Protein AF-A0A950XAF9-F1 (afdb_monomer_lite)

Secondary structure (DSSP, 8-state):
-HHHHHHHHHHHHTT---HHHHHT---GGGEEESSEEEETTEEEEHHHHHHHHHHTTT-SSSS-THHHHHHHHHTT-----

Foldseek 3Di:
DVVLVLVLQLCVVVPDDPSVCSNPDDDCVLWDDDCWTGGNVDTDHPVSSVCSVVPPVPPPDDDDPPVVVVVCVVVVVPDPD

pLDDT: mean 77.19, std 16.6, range [41.75, 94.12]

Radius of gyration: 12.18 Å; chains: 1; bounding box: 27×32×26 Å

Structure (mmCIF, N/CA/C/O backbone):
data_AF-A0A950XAF9-F1
#
_entry.id   AF-A0A950XAF9-F1
#
loop_
_atom_site.group_PDB
_atom_site.id
_atom_site.type_symbol
_atom_site.label_atom_id
_atom_site.label_alt_id
_atom_site.label_comp_id
_atom_site.label_asym_id
_atom_site.label_entity_id
_atom_site.label_seq_id
_atom_site.pdbx_PDB_ins_code
_atom_site.Cartn_x
_atom_site.Cartn_y
_atom_site.Cartn_z
_atom_site.occupancy
_atom_site.B_iso_or_equiv
_atom_site.auth_seq_id
_atom_site.auth_comp_id
_atom_site.auth_asym_id
_atom_site.auth_atom_id
_atom_site.pdbx_PDB_model_num
ATOM 1 N N . GLY A 1 1 ? 6.216 3.249 -8.290 1.00 64.00 1 GLY A N 1
ATOM 2 C CA . GLY A 1 1 ? 5.188 3.111 -9.351 1.00 64.00 1 GLY A CA 1
ATOM 3 C C . GLY A 1 1 ? 3.836 3.553 -8.824 1.00 64.00 1 GLY A C 1
ATOM 4 O O . GLY A 1 1 ? 3.780 3.997 -7.678 1.00 64.00 1 GLY A O 1
ATOM 5 N N . PHE A 1 2 ? 2.759 3.440 -9.607 1.00 74.38 2 PHE A N 1
ATOM 6 C CA . PHE A 1 2 ? 1.423 3.862 -9.154 1.00 74.38 2 PHE A CA 1
ATOM 7 C C . PHE A 1 2 ? 0.935 3.017 -7.962 1.00 74.38 2 PHE A C 1
ATOM 9 O O . PHE A 1 2 ? 0.266 3.529 -7.065 1.00 74.38 2 PHE A O 1
ATOM 16 N N . LEU A 1 3 ? 1.369 1.752 -7.886 1.00 82.69 3 LEU A N 1
ATOM 17 C CA . LEU A 1 3 ? 1.118 0.861 -6.750 1.00 82.69 3 LEU A CA 1
ATOM 18 C C . LEU A 1 3 ? 1.545 1.462 -5.401 1.00 82.69 3 LEU A C 1
ATOM 20 O O . LEU A 1 3 ? 0.766 1.461 -4.451 1.00 82.69 3 LEU A O 1
ATOM 24 N N . ASN A 1 4 ? 2.754 2.017 -5.323 1.00 87.75 4 ASN A N 1
ATOM 25 C CA . ASN A 1 4 ? 3.262 2.637 -4.100 1.00 87.75 4 ASN A CA 1
ATOM 26 C C . ASN A 1 4 ? 2.382 3.804 -3.665 1.00 87.75 4 ASN A C 1
ATOM 28 O O . ASN A 1 4 ? 2.127 3.966 -2.482 1.00 87.75 4 ASN A O 1
ATOM 32 N N . VAL A 1 5 ? 1.916 4.614 -4.622 1.00 86.62 5 VAL A N 1
ATOM 33 C CA . VAL A 1 5 ? 1.036 5.761 -4.357 1.00 86.62 5 VAL A CA 1
ATOM 34 C C . VAL A 1 5 ? -0.305 5.282 -3.816 1.00 86.62 5 VAL A C 1
ATOM 36 O O . VAL A 1 5 ? -0.794 5.823 -2.827 1.00 86.62 5 VAL A O 1
ATOM 39 N N . PHE A 1 6 ? -0.871 4.235 -4.418 1.00 85.69 6 PHE A N 1
ATOM 40 C CA . PHE A 1 6 ? -2.118 3.639 -3.956 1.00 85.69 6 PHE A CA 1
ATOM 41 C C . PHE A 1 6 ? -1.991 3.051 -2.543 1.00 85.69 6 PHE A C 1
ATOM 43 O O . PHE A 1 6 ? -2.803 3.365 -1.674 1.00 85.69 6 PHE A O 1
ATOM 50 N N . LEU A 1 7 ? -0.959 2.244 -2.284 1.00 88.69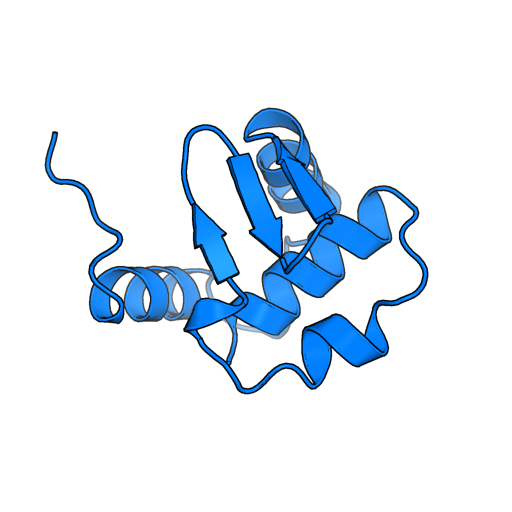 7 LEU A N 1
ATOM 51 C CA . LEU A 1 7 ? -0.738 1.666 -0.958 1.00 88.69 7 LEU A CA 1
ATOM 52 C C . LEU A 1 7 ? -0.415 2.745 0.074 1.00 88.69 7 LEU A C 1
ATOM 54 O O . LEU A 1 7 ? -0.982 2.722 1.158 1.00 88.69 7 LEU A O 1
ATOM 58 N N . ALA A 1 8 ? 0.410 3.733 -0.267 1.00 90.00 8 ALA A N 1
ATOM 59 C CA . ALA A 1 8 ? 0.692 4.879 0.592 1.00 90.00 8 ALA A CA 1
ATOM 60 C C . ALA A 1 8 ? -0.595 5.623 0.983 1.00 90.00 8 ALA A C 1
ATOM 62 O O . ALA A 1 8 ? -0.784 5.956 2.149 1.00 90.00 8 ALA A O 1
ATOM 63 N N . ALA A 1 9 ? -1.506 5.839 0.033 1.00 88.00 9 ALA A N 1
ATOM 64 C CA . ALA A 1 9 ? -2.807 6.444 0.289 1.00 88.00 9 ALA A CA 1
ATOM 65 C C . ALA A 1 9 ? -3.689 5.585 1.209 1.00 88.00 9 ALA A C 1
ATOM 67 O O . ALA A 1 9 ? -4.288 6.110 2.147 1.00 88.00 9 ALA A O 1
ATOM 68 N N . ALA A 1 10 ? -3.751 4.274 0.969 1.00 90.06 10 ALA A N 1
ATOM 69 C CA . ALA A 1 10 ? -4.540 3.360 1.787 1.00 90.06 10 ALA A CA 1
ATOM 70 C C . ALA A 1 10 ? -3.982 3.230 3.216 1.00 90.06 10 ALA A C 1
ATOM 72 O O . ALA A 1 10 ? -4.739 3.295 4.180 1.00 90.06 10 ALA A O 1
ATOM 73 N N . PHE A 1 11 ? -2.660 3.145 3.376 1.00 91.00 11 PHE A N 1
ATOM 74 C CA . PHE A 1 11 ? -2.006 3.152 4.686 1.00 91.00 11 PHE A CA 1
ATOM 75 C C . PHE A 1 11 ? -2.237 4.480 5.423 1.00 91.00 11 PHE A C 1
ATOM 77 O O . PHE A 1 11 ? -2.553 4.471 6.612 1.00 91.00 11 PHE A O 1
ATOM 84 N N . ALA A 1 12 ? -2.154 5.618 4.724 1.00 89.88 12 ALA A N 1
ATOM 85 C CA . ALA A 1 12 ? -2.434 6.933 5.306 1.00 89.88 12 ALA A CA 1
ATOM 86 C C . ALA A 1 12 ? -3.878 7.056 5.806 1.00 89.88 12 ALA A C 1
ATOM 88 O O . ALA A 1 12 ? -4.108 7.612 6.881 1.00 89.88 12 ALA A O 1
ATOM 89 N N . TRP A 1 13 ? -4.842 6.518 5.051 1.00 87.94 13 TRP A N 1
ATOM 90 C CA . TRP A 1 13 ? -6.251 6.483 5.448 1.00 87.94 13 TRP A CA 1
ATOM 91 C C . TRP A 1 13 ? -6.455 5.747 6.777 1.00 87.94 13 TRP A C 1
ATOM 93 O O . TRP A 1 13 ? -7.176 6.226 7.648 1.00 87.94 13 TRP A O 1
ATOM 103 N N . HIS A 1 14 ? -5.736 4.641 6.971 1.00 88.06 14 HIS A N 1
ATOM 104 C CA . HIS A 1 14 ? -5.782 3.831 8.194 1.00 88.06 14 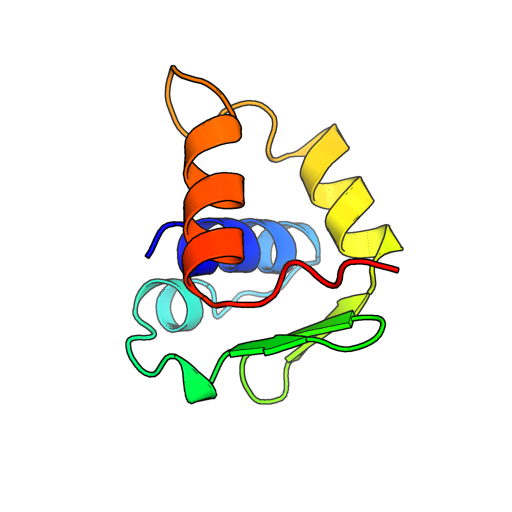HIS A CA 1
ATOM 105 C C . HIS A 1 14 ? -4.822 4.308 9.300 1.00 88.06 14 HIS A C 1
ATOM 107 O O . HIS A 1 14 ? -4.612 3.617 10.296 1.00 88.06 14 HIS A O 1
ATOM 113 N N . GLY A 1 15 ? -4.276 5.524 9.175 1.00 84.81 15 GLY A N 1
ATOM 114 C CA . GLY A 1 15 ? -3.538 6.206 10.241 1.00 84.81 15 GLY A CA 1
ATOM 115 C C . GLY A 1 15 ? -2.024 5.989 10.244 1.00 84.81 15 GLY A C 1
ATOM 116 O O . GLY A 1 15 ? -1.357 6.430 11.189 1.00 84.81 15 GLY A O 1
ATOM 117 N N . GLU A 1 16 ? -1.467 5.361 9.206 1.00 89.06 16 GLU A N 1
ATOM 118 C CA . GLU A 1 16 ? -0.020 5.228 9.065 1.00 89.06 16 GLU A CA 1
ATOM 119 C C . GLU A 1 16 ? 0.631 6.586 8.777 1.00 89.06 16 GLU A C 1
ATOM 121 O O . GLU A 1 16 ? 0.089 7.436 8.067 1.00 89.06 16 GLU A O 1
ATOM 126 N N . ARG A 1 17 ? 1.818 6.814 9.342 1.00 83.56 17 ARG A N 1
ATOM 127 C CA . ARG A 1 17 ? 2.540 8.088 9.226 1.00 83.56 17 ARG A CA 1
ATOM 128 C C . ARG A 1 17 ? 3.808 7.977 8.392 1.00 83.56 17 ARG A C 1
ATOM 130 O O . ARG A 1 17 ? 4.292 8.995 7.902 1.00 83.56 17 ARG A O 1
ATOM 137 N N . GLN A 1 18 ? 4.329 6.771 8.175 1.00 84.88 18 GLN A N 1
ATOM 138 C CA . GLN A 1 18 ? 5.527 6.509 7.370 1.00 84.88 18 GLN A CA 1
ATOM 139 C C . GLN A 1 18 ? 5.243 6.479 5.856 1.00 84.88 18 GLN A C 1
ATOM 141 O O . GLN A 1 18 ? 5.782 5.663 5.114 1.00 84.88 18 GLN A O 1
ATOM 146 N N . ILE A 1 19 ? 4.414 7.409 5.378 1.00 89.06 19 ILE A N 1
ATOM 147 C CA . ILE A 1 19 ? 3.905 7.439 3.998 1.00 89.06 19 ILE A CA 1
ATOM 148 C C . ILE A 1 19 ? 5.014 7.721 2.980 1.00 89.06 19 ILE A C 1
ATOM 150 O O . ILE A 1 19 ? 5.041 7.116 1.912 1.00 89.06 19 ILE A O 1
ATOM 154 N N . ALA A 1 20 ? 5.972 8.588 3.326 1.00 89.88 20 ALA A N 1
ATOM 155 C CA . ALA A 1 20 ? 7.102 8.917 2.455 1.00 89.88 20 ALA A CA 1
ATOM 156 C C . ALA A 1 20 ? 7.932 7.675 2.093 1.00 89.88 20 ALA A C 1
ATOM 158 O O . ALA A 1 20 ? 8.289 7.487 0.935 1.00 89.88 20 ALA A O 1
ATOM 159 N N . SER A 1 21 ? 8.157 6.781 3.057 1.00 90.81 21 SER A N 1
ATOM 160 C CA . SER A 1 21 ? 8.923 5.552 2.838 1.00 90.81 21 SER A CA 1
ATOM 161 C C . SER A 1 21 ? 8.213 4.564 1.911 1.00 90.81 21 SER A C 1
ATOM 163 O O . SER A 1 21 ? 8.882 3.837 1.18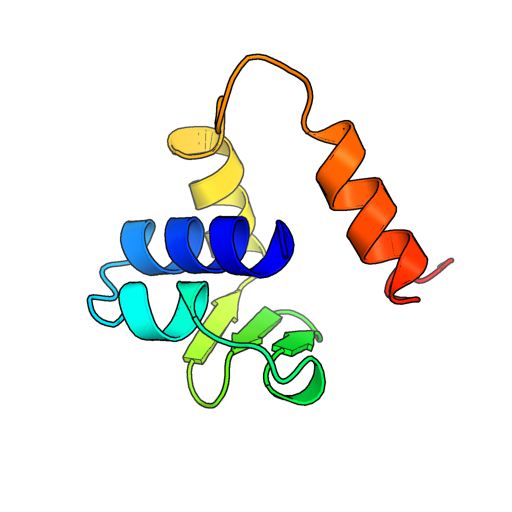8 1.00 90.81 21 SER A O 1
ATOM 165 N N . ILE A 1 22 ? 6.876 4.556 1.898 1.00 90.56 22 ILE A N 1
ATOM 166 C CA . ILE A 1 22 ? 6.091 3.742 0.959 1.00 90.56 22 ILE A CA 1
ATOM 167 C C . ILE A 1 22 ? 6.201 4.331 -0.451 1.00 90.56 22 ILE A C 1
ATOM 169 O O . ILE A 1 22 ? 6.423 3.602 -1.415 1.00 90.56 22 ILE A O 1
ATOM 173 N N . LEU A 1 23 ? 6.084 5.658 -0.575 1.00 90.25 23 LEU A N 1
ATOM 174 C CA . LEU A 1 23 ? 6.174 6.366 -1.857 1.00 90.25 23 LEU A CA 1
ATOM 175 C C . LEU A 1 23 ? 7.546 6.199 -2.524 1.00 90.25 23 LEU A C 1
ATOM 177 O O . LEU A 1 23 ? 7.615 6.010 -3.738 1.00 90.25 23 LEU A O 1
ATOM 181 N N . GLU A 1 24 ? 8.614 6.242 -1.729 1.00 92.50 24 GLU A N 1
ATOM 182 C CA . GLU A 1 24 ? 10.007 6.128 -2.176 1.00 92.50 24 GLU A CA 1
ATOM 183 C C . GLU A 1 24 ? 10.479 4.678 -2.375 1.00 92.50 24 GLU A C 1
ATOM 185 O O . GLU A 1 24 ? 11.604 4.469 -2.824 1.00 92.50 24 GLU A O 1
ATOM 190 N N . GLU A 1 25 ? 9.653 3.673 -2.063 1.00 92.44 25 GLU A N 1
ATOM 191 C CA . GLU A 1 25 ? 10.050 2.269 -2.186 1.00 92.44 25 GLU A CA 1
ATOM 192 C C . GLU A 1 25 ? 10.293 1.885 -3.654 1.00 92.44 25 GLU A C 1
ATOM 194 O O . GLU A 1 25 ? 9.427 2.023 -4.517 1.00 92.44 25 GLU A O 1
ATOM 199 N N . ILE A 1 26 ? 11.484 1.384 -3.952 1.00 89.69 26 ILE A N 1
ATOM 200 C CA . ILE A 1 26 ? 11.883 1.005 -5.314 1.00 89.69 26 ILE A CA 1
ATOM 201 C C . ILE A 1 26 ? 12.061 -0.499 -5.465 1.00 89.69 26 ILE A C 1
ATOM 203 O O . ILE A 1 26 ? 12.131 -0.975 -6.597 1.00 89.69 26 ILE A O 1
ATOM 207 N N . ASP A 1 27 ? 12.147 -1.237 -4.355 1.00 91.31 27 ASP A N 1
ATOM 208 C CA . ASP A 1 27 ? 12.248 -2.687 -4.378 1.00 91.31 27 ASP A CA 1
ATOM 209 C C . ASP A 1 27 ? 10.849 -3.301 -4.556 1.00 91.31 27 ASP A C 1
ATOM 211 O O . ASP A 1 27 ? 10.037 -3.258 -3.627 1.00 91.31 27 ASP A O 1
ATOM 215 N N . PRO A 1 28 ? 10.532 -3.898 -5.720 1.00 85.75 28 PRO A N 1
ATOM 216 C CA . PRO A 1 28 ? 9.237 -4.533 -5.927 1.00 85.75 28 PRO A CA 1
ATOM 217 C C . PRO A 1 28 ? 9.009 -5.712 -4.973 1.00 85.75 28 PRO A C 1
ATOM 219 O O . PRO A 1 28 ? 7.861 -5.997 -4.658 1.00 85.75 28 PRO A O 1
ATOM 222 N N . ALA A 1 29 ? 10.065 -6.360 -4.462 1.00 90.38 29 ALA A N 1
ATOM 223 C CA . ALA A 1 29 ? 9.936 -7.457 -3.502 1.00 90.38 29 ALA A CA 1
ATOM 224 C C . ALA A 1 29 ? 9.522 -6.984 -2.096 1.00 90.38 29 ALA A C 1
ATOM 226 O O . ALA A 1 29 ? 9.143 -7.802 -1.258 1.00 90.38 29 ALA A O 1
ATOM 227 N N . ALA A 1 30 ? 9.567 -5.673 -1.824 1.00 92.25 30 ALA A N 1
ATOM 228 C CA . ALA A 1 30 ? 9.032 -5.103 -0.590 1.00 92.25 30 ALA A CA 1
ATOM 229 C C . ALA A 1 30 ? 7.495 -5.118 -0.555 1.00 92.25 30 ALA A C 1
ATOM 231 O O . ALA A 1 30 ? 6.920 -4.995 0.531 1.00 92.25 30 ALA A O 1
ATOM 232 N N . PHE A 1 31 ? 6.855 -5.275 -1.719 1.00 90.62 31 PHE A N 1
ATOM 233 C CA . PHE A 1 31 ? 5.415 -5.409 -1.877 1.00 90.62 31 PHE A CA 1
ATOM 234 C C . PHE A 1 31 ? 5.052 -6.849 -2.210 1.00 90.62 31 PHE A C 1
ATOM 236 O O . PHE A 1 31 ? 5.605 -7.452 -3.129 1.00 90.62 31 PHE A O 1
ATOM 243 N N . TRP A 1 32 ? 4.095 -7.402 -1.480 1.00 91.44 32 TRP A N 1
ATOM 244 C CA . TRP A 1 32 ? 3.594 -8.745 -1.738 1.00 91.44 32 TRP A CA 1
ATOM 245 C C . TRP A 1 32 ? 2.130 -8.852 -1.321 1.00 91.44 32 TRP A C 1
ATOM 247 O O . TRP A 1 32 ? 1.617 -8.004 -0.589 1.00 91.44 32 TRP A O 1
ATOM 257 N N . PHE A 1 33 ? 1.442 -9.859 -1.850 1.00 90.50 33 PHE A N 1
ATOM 258 C CA . PHE A 1 33 ? -0.009 -9.972 -1.755 1.00 90.50 33 PHE A CA 1
ATOM 259 C C . PHE A 1 33 ? -0.414 -11.408 -1.424 1.00 90.50 33 PHE A C 1
ATOM 261 O O . PHE A 1 33 ? 0.104 -12.351 -2.024 1.00 90.50 33 PHE A O 1
ATOM 268 N N . ASP A 1 34 ? -1.348 -11.539 -0.489 1.00 90.19 34 ASP A N 1
ATOM 269 C CA . ASP A 1 34 ? -2.114 -12.747 -0.172 1.00 90.19 34 ASP A CA 1
ATOM 270 C C . ASP A 1 34 ? -3.602 -12.355 -0.020 1.00 90.19 34 ASP A C 1
ATOM 272 O O . ASP A 1 34 ? -4.137 -11.640 -0.871 1.00 90.19 34 ASP A O 1
ATOM 276 N N . GLU A 1 35 ? -4.294 -12.754 1.049 1.00 91.31 35 GLU A N 1
ATOM 277 C CA . GLU A 1 35 ? -5.595 -12.189 1.435 1.00 91.31 35 GLU A CA 1
ATOM 278 C C . GLU A 1 35 ? -5.528 -10.693 1.833 1.00 91.31 35 GLU A C 1
ATOM 280 O O . GLU A 1 35 ? -6.558 -10.040 2.034 1.00 91.31 35 GLU A O 1
ATOM 285 N N . SER A 1 36 ? -4.318 -10.150 1.963 1.00 91.94 36 SER A N 1
ATOM 286 C CA . SER A 1 36 ? -3.979 -8.767 2.293 1.00 91.94 36 SER A CA 1
ATOM 287 C C . SER A 1 36 ? -2.901 -8.223 1.345 1.00 91.94 36 SER A C 1
ATOM 289 O O .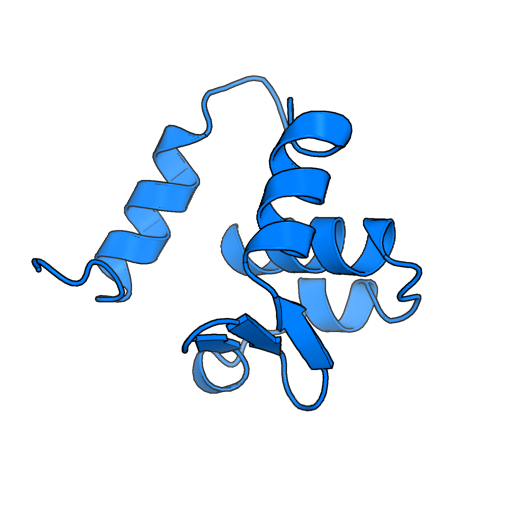 SER A 1 36 ? -2.162 -8.966 0.700 1.00 91.94 36 SER A O 1
ATOM 291 N N . ALA A 1 37 ? -2.795 -6.897 1.256 1.00 92.38 37 ALA A N 1
ATOM 292 C CA . ALA A 1 37 ? -1.662 -6.238 0.616 1.00 92.38 37 ALA A CA 1
ATOM 293 C C . ALA A 1 37 ? -0.614 -5.877 1.663 1.00 92.38 37 ALA A C 1
ATOM 295 O O . ALA A 1 37 ? -0.940 -5.285 2.694 1.00 92.38 37 ALA A O 1
ATOM 296 N N . HIS A 1 38 ? 0.646 -6.176 1.374 1.00 93.69 38 HIS A N 1
ATOM 297 C CA . HIS A 1 38 ? 1.741 -5.987 2.313 1.00 93.69 38 HIS A CA 1
ATOM 298 C C . HIS A 1 38 ? 2.789 -5.034 1.768 1.00 93.69 38 HIS A C 1
ATOM 300 O O . HIS A 1 38 ? 3.131 -5.053 0.585 1.00 93.69 38 HIS A O 1
ATOM 306 N N . TRP A 1 39 ? 3.338 -4.234 2.673 1.00 93.50 39 TRP A N 1
ATOM 307 C CA . TRP A 1 39 ? 4.574 -3.497 2.472 1.00 93.50 39 TRP A CA 1
ATOM 308 C C . TRP A 1 39 ? 5.472 -3.717 3.688 1.00 93.50 39 TRP A C 1
ATOM 310 O O . TRP A 1 39 ? 5.172 -3.266 4.797 1.00 93.50 39 TRP A O 1
ATOM 320 N N . ARG A 1 40 ? 6.592 -4.420 3.495 1.00 90.75 40 ARG A N 1
ATOM 321 C CA . ARG A 1 40 ? 7.504 -4.832 4.579 1.00 90.75 40 ARG A CA 1
ATOM 322 C C . ARG A 1 40 ? 6.753 -5.555 5.710 1.00 90.75 40 ARG A C 1
ATOM 324 O O . ARG A 1 40 ? 6.300 -6.675 5.520 1.00 90.75 40 ARG A O 1
ATOM 331 N N . THR A 1 41 ? 6.663 -4.940 6.889 1.00 90.88 41 THR A N 1
ATOM 332 C CA . THR A 1 41 ? 5.989 -5.486 8.080 1.00 90.88 41 THR A CA 1
ATOM 333 C C . THR A 1 41 ? 4.547 -5.006 8.227 1.00 90.88 41 THR A C 1
ATOM 335 O O . THR A 1 41 ? 3.874 -5.393 9.179 1.00 90.88 41 THR A O 1
ATOM 338 N N . TRP A 1 42 ? 4.094 -4.123 7.339 1.00 92.62 42 TRP A N 1
ATOM 339 C CA . TRP A 1 42 ? 2.765 -3.531 7.366 1.00 92.62 42 TRP A CA 1
ATOM 340 C C . TRP A 1 42 ? 1.845 -4.262 6.401 1.00 92.62 42 TRP A C 1
ATOM 342 O O . TRP A 1 42 ? 2.272 -4.684 5.327 1.00 92.62 42 TRP A O 1
ATOM 352 N N . SER A 1 43 ? 0.576 -4.375 6.779 1.00 94.12 43 SER A N 1
ATOM 353 C CA . SER A 1 43 ? -0.442 -5.057 5.985 1.00 94.12 43 SER A CA 1
ATOM 354 C C . SER A 1 43 ? -1.744 -4.269 5.985 1.00 94.12 43 SER A C 1
ATOM 356 O O . SER A 1 43 ? -2.053 -3.574 6.954 1.00 94.12 43 SER A O 1
ATOM 358 N N . LEU A 1 44 ? -2.480 -4.378 4.885 1.00 93.44 44 LEU A N 1
ATOM 359 C CA . LEU A 1 44 ? -3.845 -3.899 4.727 1.00 93.44 44 LEU A CA 1
ATOM 360 C C . LEU A 1 44 ? -4.705 -5.062 4.262 1.00 93.44 44 LEU A C 1
ATOM 362 O O . LEU A 1 44 ? -4.419 -5.677 3.232 1.00 93.44 44 LEU A O 1
ATOM 366 N N . ARG A 1 45 ? -5.783 -5.339 4.985 1.00 94.00 45 ARG A N 1
ATOM 367 C CA . ARG A 1 45 ? -6.750 -6.353 4.573 1.00 94.00 45 ARG A CA 1
ATOM 368 C C . ARG A 1 45 ? -7.554 -5.887 3.361 1.00 94.00 45 ARG A C 1
ATOM 370 O O . ARG A 1 45 ? -7.708 -4.691 3.105 1.00 94.00 45 ARG A O 1
ATOM 377 N N . ALA A 1 46 ? -8.141 -6.834 2.635 1.00 89.06 46 ALA A N 1
ATOM 378 C CA . ALA A 1 46 ? -8.979 -6.530 1.476 1.00 89.06 46 ALA A CA 1
ATOM 379 C C . ALA A 1 46 ? -10.147 -5.562 1.786 1.00 89.06 46 ALA A C 1
ATOM 381 O O . ALA A 1 46 ? -10.476 -4.717 0.953 1.00 89.06 46 ALA A O 1
ATOM 382 N N . ASP A 1 47 ? -10.755 -5.640 2.977 1.00 89.81 47 ASP A N 1
ATOM 383 C CA . ASP A 1 47 ? -11.817 -4.724 3.418 1.00 89.81 47 ASP A CA 1
ATOM 384 C C . ASP A 1 47 ? -11.303 -3.293 3.638 1.00 89.81 47 ASP A C 1
ATOM 386 O O . ASP A 1 47 ? -11.948 -2.340 3.197 1.00 89.81 47 ASP A O 1
ATOM 390 N N . GLU A 1 48 ? -10.115 -3.150 4.225 1.00 89.88 48 GLU A N 1
ATOM 391 C CA . GLU A 1 48 ? -9.437 -1.870 4.474 1.00 89.88 48 GLU A CA 1
ATOM 392 C C . GLU A 1 48 ? -9.017 -1.184 3.170 1.00 89.88 48 GLU A C 1
ATOM 394 O O . GLU A 1 48 ? -9.188 0.028 3.011 1.00 89.88 48 GLU A O 1
ATOM 399 N N . ILE A 1 49 ? -8.525 -1.967 2.206 1.00 87.25 49 ILE A N 1
ATOM 400 C CA . ILE A 1 49 ? -8.214 -1.494 0.851 1.00 87.25 49 ILE A CA 1
ATOM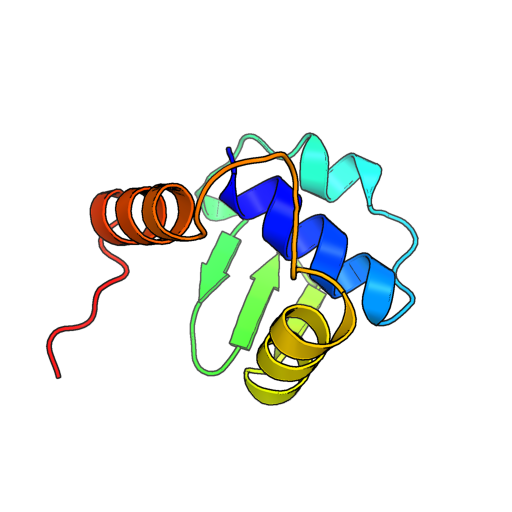 401 C C . ILE A 1 49 ? -9.494 -1.046 0.144 1.00 87.25 49 ILE A C 1
ATOM 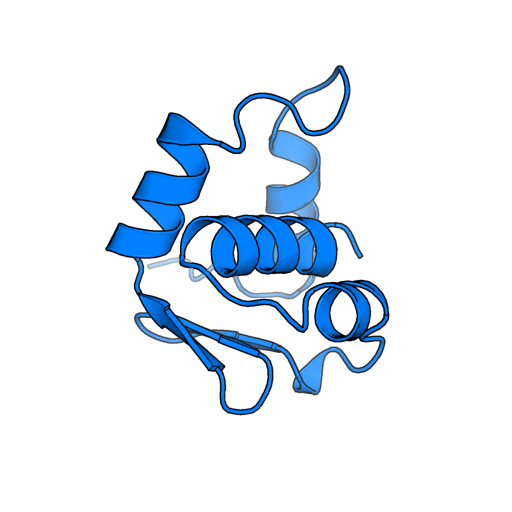403 O O . ILE A 1 49 ? -9.515 -0.002 -0.510 1.00 87.25 49 ILE A O 1
ATOM 407 N N . ALA A 1 50 ? -10.573 -1.823 0.263 1.00 85.19 50 ALA A N 1
ATOM 408 C CA . ALA A 1 50 ? -11.846 -1.496 -0.363 1.00 85.19 50 ALA A CA 1
ATOM 409 C C . ALA A 1 50 ? -12.473 -0.228 0.238 1.00 85.19 50 ALA A C 1
ATOM 411 O O . ALA A 1 50 ? -13.065 0.554 -0.501 1.00 85.19 50 ALA A O 1
ATOM 412 N N . GLU A 1 51 ? -12.333 -0.003 1.544 1.00 83.44 51 GLU A N 1
ATOM 413 C CA . GLU A 1 51 ? -12.737 1.237 2.215 1.00 83.44 51 GLU A CA 1
ATOM 414 C C . GLU A 1 51 ? -11.932 2.438 1.713 1.00 83.44 51 GLU A C 1
ATOM 416 O O . GLU A 1 51 ? -12.513 3.384 1.182 1.00 83.44 51 GLU A O 1
ATOM 421 N N . ALA A 1 52 ? -10.599 2.354 1.731 1.00 81.88 52 ALA A N 1
ATOM 422 C CA . ALA A 1 52 ? -9.745 3.418 1.206 1.00 81.88 52 ALA A CA 1
ATOM 423 C C . ALA A 1 52 ? -10.038 3.714 -0.279 1.00 81.88 52 ALA A C 1
ATOM 425 O O . ALA A 1 52 ? -10.044 4.870 -0.706 1.00 81.88 52 ALA A O 1
ATOM 426 N N . ARG A 1 53 ? -10.351 2.687 -1.081 1.00 77.31 53 ARG A N 1
ATOM 427 C CA . ARG A 1 53 ? -10.745 2.861 -2.486 1.00 77.31 53 ARG A CA 1
ATOM 428 C C . ARG A 1 53 ? -12.075 3.603 -2.646 1.00 77.31 53 ARG A C 1
ATOM 430 O O . ARG A 1 53 ? -12.180 4.417 -3.558 1.00 77.31 53 ARG A O 1
ATOM 437 N N . ARG A 1 54 ? -13.068 3.316 -1.797 1.00 73.00 54 ARG A N 1
ATOM 438 C CA . ARG A 1 54 ? -14.423 3.902 -1.851 1.00 73.00 54 ARG A CA 1
ATOM 439 C C . ARG A 1 54 ? -14.535 5.294 -1.237 1.00 73.00 54 ARG A C 1
ATOM 441 O O . ARG A 1 54 ? -15.433 6.035 -1.605 1.00 73.00 54 ARG A O 1
ATOM 448 N N . ASP A 1 55 ? -13.680 5.633 -0.283 1.00 66.62 55 ASP A N 1
ATOM 449 C CA . ASP A 1 55 ? -13.870 6.862 0.497 1.00 66.62 55 ASP A CA 1
ATOM 450 C C . ASP A 1 55 ? -12.737 7.876 0.284 1.00 66.62 55 ASP A C 1
ATOM 452 O O . ASP A 1 55 ? -12.918 9.071 0.518 1.00 66.62 55 ASP A O 1
ATOM 456 N N . PHE A 1 56 ? -11.586 7.431 -0.238 1.00 61.22 56 PHE A N 1
ATOM 457 C CA . PHE A 1 56 ? -10.390 8.265 -0.377 1.00 61.22 56 PHE A CA 1
ATOM 458 C C . PHE A 1 56 ? -9.803 8.273 -1.798 1.00 61.22 56 PHE A C 1
ATOM 460 O O . PHE A 1 56 ? -9.485 9.334 -2.336 1.00 61.22 56 PHE A O 1
ATOM 467 N N . ALA A 1 57 ? -9.710 7.118 -2.463 1.00 56.62 57 ALA A N 1
ATOM 468 C CA . ALA A 1 57 ? -9.046 6.979 -3.764 1.00 56.62 57 ALA A CA 1
ATOM 469 C C . ALA A 1 57 ? -9.974 7.166 -4.980 1.00 56.62 57 ALA A C 1
ATOM 471 O O . ALA A 1 57 ? -9.825 6.480 -5.990 1.00 56.62 57 ALA A O 1
ATOM 472 N N . HIS A 1 58 ? -10.920 8.106 -4.914 1.00 55.09 58 HIS A N 1
ATOM 473 C CA . HIS A 1 58 ? -11.812 8.394 -6.044 1.00 55.09 58 HIS A CA 1
ATOM 474 C C . HIS A 1 58 ? -11.117 9.147 -7.190 1.00 55.09 58 HIS A C 1
ATOM 476 O O . HIS A 1 58 ? -11.545 9.016 -8.334 1.00 55.09 58 HIS A O 1
ATOM 482 N N . SER A 1 59 ? -10.040 9.895 -6.903 1.00 47.69 59 SER A N 1
ATOM 483 C CA . SER A 1 59 ? -9.341 10.722 -7.898 1.00 47.69 59 SER A CA 1
ATOM 484 C C . SER A 1 59 ? -7.890 11.037 -7.497 1.00 47.69 59 SER A C 1
ATOM 486 O O . SER A 1 59 ? -7.603 12.139 -7.030 1.00 47.69 59 SER A O 1
ATOM 488 N N . PHE A 1 60 ? -6.940 10.131 -7.743 1.00 52.97 60 PHE A N 1
ATOM 489 C CA . PHE A 1 60 ? -5.512 10.489 -7.782 1.00 52.97 60 PHE A CA 1
ATOM 490 C C . PHE A 1 60 ? -5.153 11.014 -9.187 1.00 52.97 60 PHE A C 1
ATOM 492 O O . PHE A 1 60 ? -4.406 10.392 -9.926 1.00 52.97 60 PHE A O 1
ATOM 499 N N . GLY A 1 61 ? -5.737 12.162 -9.562 1.00 46.03 61 GLY A N 1
ATOM 500 C CA . GLY A 1 61 ? -5.409 12.909 -10.786 1.00 46.03 61 GLY A CA 1
ATOM 501 C C . GLY A 1 61 ? -6.197 12.529 -12.050 1.00 46.03 61 GLY A C 1
ATOM 502 O O . GLY A 1 61 ? -5.806 11.636 -12.778 1.00 46.03 61 GLY A O 1
ATOM 503 N N . SER A 1 62 ? -7.256 13.296 -12.348 1.00 42.19 62 SER A N 1
ATOM 504 C CA . SER A 1 62 ? -7.952 13.520 -13.641 1.00 42.19 62 SER A CA 1
ATOM 505 C C . SER A 1 62 ? -8.387 12.364 -14.568 1.00 42.19 62 SER A C 1
ATOM 507 O O . SER A 1 62 ? -9.293 12.612 -15.362 1.00 42.19 62 SER A O 1
ATOM 509 N N . CYS A 1 63 ? -7.819 11.162 -14.542 1.00 49.47 63 CYS A N 1
ATOM 510 C CA . CYS A 1 63 ? -8.192 10.076 -15.449 1.00 49.47 63 CYS A CA 1
ATOM 511 C C . CYS A 1 63 ? -8.102 8.706 -14.764 1.00 49.47 63 CYS A C 1
ATOM 513 O O . CYS A 1 63 ? -7.304 8.491 -13.865 1.00 49.47 63 CYS A O 1
ATOM 515 N N . SER A 1 64 ? -9.008 7.837 -15.202 1.00 49.12 64 SER A N 1
ATOM 516 C CA . SER A 1 64 ? -9.389 6.498 -14.738 1.00 49.12 64 SER A CA 1
ATOM 517 C C . SER A 1 64 ? -8.391 5.643 -13.930 1.00 49.12 64 SER A C 1
ATOM 519 O O . SER A 1 64 ? -7.202 5.554 -14.215 1.00 49.12 64 SER A O 1
ATOM 521 N N . PHE A 1 65 ? -8.964 4.844 -13.023 1.00 53.50 65 PHE A N 1
ATOM 522 C CA . PHE A 1 65 ? -8.362 3.729 -12.273 1.00 53.50 65 PHE A CA 1
ATOM 523 C C . PHE A 1 65 ? -7.962 2.518 -13.160 1.00 53.50 65 PHE A C 1
ATOM 525 O O . PHE A 1 65 ? -7.685 1.439 -12.639 1.00 53.50 65 PHE A O 1
ATOM 532 N N . GLU A 1 66 ? -7.959 2.659 -14.490 1.00 53.44 66 GLU A N 1
ATOM 533 C CA . GLU A 1 66 ? -7.571 1.607 -15.445 1.00 53.44 66 GLU A CA 1
ATOM 534 C C . GLU A 1 66 ? -6.048 1.387 -15.495 1.00 53.44 66 GLU A C 1
ATOM 536 O O . GLU A 1 66 ? -5.587 0.245 -15.517 1.00 53.44 66 GLU A O 1
ATOM 541 N N . GLU A 1 67 ? -5.260 2.469 -15.492 1.00 54.88 67 GLU A N 1
ATOM 542 C CA . GLU A 1 67 ? -3.789 2.425 -15.589 1.00 54.88 67 GLU A CA 1
ATOM 543 C C . GLU A 1 67 ? -3.120 1.643 -14.433 1.00 54.88 67 GLU A C 1
ATOM 545 O O . GLU A 1 67 ? -2.233 0.830 -14.700 1.00 54.88 67 GLU A O 1
ATOM 550 N N . PRO A 1 68 ? -3.566 1.767 -13.165 1.00 56.91 68 PRO A N 1
ATOM 551 C CA . PRO A 1 68 ? -2.989 1.029 -12.037 1.00 56.91 68 PRO A CA 1
ATOM 552 C C . PRO A 1 68 ? -3.319 -0.468 -12.056 1.00 56.91 68 PRO A C 1
ATOM 554 O O . PRO A 1 68 ? -2.490 -1.291 -11.671 1.00 56.91 68 PRO A O 1
ATOM 557 N N . ILE A 1 69 ? -4.521 -0.840 -12.518 1.00 61.59 69 ILE A N 1
ATOM 558 C CA . ILE A 1 69 ? -4.889 -2.251 -12.703 1.00 61.59 69 ILE A CA 1
ATOM 559 C C . ILE A 1 69 ? -4.008 -2.860 -13.795 1.00 61.59 69 ILE A C 1
ATOM 561 O O . ILE A 1 69 ? -3.506 -3.965 -13.621 1.00 61.59 69 ILE A O 1
ATOM 565 N N . ALA A 1 70 ? -3.761 -2.138 -14.889 1.00 60.72 70 ALA A N 1
ATOM 566 C CA . ALA A 1 70 ? -2.869 -2.604 -15.944 1.00 60.72 70 ALA A CA 1
ATOM 567 C C . ALA A 1 70 ? -1.419 -2.815 -15.454 1.00 60.72 70 ALA A C 1
ATOM 569 O O . ALA A 1 70 ? -0.802 -3.810 -15.836 1.00 60.72 70 ALA A O 1
ATOM 570 N N . GLU A 1 71 ? -0.890 -1.955 -14.571 1.00 60.59 71 GLU A N 1
ATOM 571 C CA . GLU A 1 71 ? 0.423 -2.176 -13.931 1.00 60.59 71 GLU A CA 1
ATOM 572 C C . GLU A 1 71 ? 0.430 -3.423 -13.029 1.00 60.59 71 GLU A C 1
ATOM 574 O O . GLU A 1 71 ? 1.370 -4.215 -13.091 1.00 60.59 71 GLU A O 1
ATOM 579 N N . LEU A 1 72 ? -0.625 -3.654 -12.237 1.00 62.50 72 LEU A N 1
ATOM 580 C CA . LEU A 1 72 ? -0.758 -4.868 -11.416 1.00 62.50 72 LEU A CA 1
ATOM 581 C C . LEU A 1 72 ? -0.807 -6.145 -12.270 1.00 62.50 72 LEU A C 1
ATOM 583 O O . LEU A 1 72 ? -0.164 -7.142 -11.936 1.00 62.50 72 LEU A O 1
ATOM 587 N N . ARG A 1 73 ? -1.500 -6.100 -13.414 1.00 63.44 73 ARG A N 1
ATOM 588 C CA . ARG A 1 73 ? -1.506 -7.194 -14.399 1.00 63.44 73 ARG A CA 1
ATOM 589 C C . ARG A 1 73 ? -0.122 -7.436 -14.989 1.00 63.44 73 ARG A C 1
ATOM 591 O O . ARG A 1 73 ? 0.298 -8.582 -15.112 1.00 63.44 73 ARG A O 1
ATOM 598 N N . ALA A 1 74 ? 0.610 -6.371 -15.314 1.00 62.75 74 ALA A N 1
ATOM 599 C CA . ALA A 1 74 ? 1.976 -6.465 -15.827 1.00 62.75 74 ALA A CA 1
ATOM 600 C C . ALA A 1 74 ? 2.962 -7.057 -14.800 1.00 62.75 74 ALA A C 1
ATOM 602 O O . ALA A 1 74 ? 3.953 -7.670 -15.193 1.00 62.75 74 ALA A O 1
ATOM 603 N N . LEU A 1 75 ? 2.672 -6.923 -13.502 1.00 62.59 75 LEU A N 1
ATOM 604 C CA . LEU A 1 75 ? 3.412 -7.561 -12.408 1.00 62.59 75 LEU A CA 1
ATOM 605 C C . LEU A 1 75 ? 3.019 -9.035 -12.175 1.00 62.59 75 LEU A C 1
ATOM 607 O O . LEU A 1 75 ? 3.612 -9.688 -11.321 1.00 62.59 75 LEU A O 1
ATOM 611 N N . GLY A 1 76 ? 2.063 -9.580 -12.939 1.00 59.00 76 GLY A N 1
ATOM 612 C CA . GLY A 1 76 ? 1.654 -10.988 -12.870 1.00 59.00 76 GLY A CA 1
ATOM 613 C C . GLY A 1 76 ? 0.726 -11.329 -11.700 1.00 59.00 76 GLY A C 1
ATOM 614 O O . GLY A 1 76 ? 0.611 -12.497 -11.345 1.00 59.00 76 GLY A O 1
ATOM 615 N N . LEU A 1 77 ? 0.078 -10.328 -11.097 1.00 59.72 77 LEU A N 1
ATOM 616 C CA . LEU A 1 77 ? -0.817 -10.496 -9.941 1.00 59.72 77 LEU A CA 1
ATOM 617 C C . LEU A 1 77 ? -2.282 -10.758 -10.320 1.00 59.72 77 LEU A C 1
ATOM 619 O O . LEU A 1 77 ? -3.122 -10.944 -9.443 1.00 59.72 77 LEU A O 1
ATOM 623 N N . ASP A 1 78 ? -2.596 -10.779 -11.614 1.00 54.81 78 ASP A N 1
ATOM 624 C CA . ASP A 1 78 ? -3.892 -11.238 -12.102 1.00 54.81 78 ASP A CA 1
ATOM 625 C C . ASP A 1 78 ? -3.924 -12.769 -12.003 1.00 54.81 78 ASP A C 1
ATOM 627 O O . ASP A 1 78 ? -3.425 -13.491 -12.867 1.00 54.81 78 ASP A O 1
ATOM 631 N N . LEU A 1 79 ? -4.462 -13.267 -10.893 1.00 51.91 79 LEU A N 1
ATOM 632 C CA . LEU A 1 79 ? -4.840 -14.664 -10.769 1.00 51.91 79 LEU A CA 1
ATOM 633 C C . LEU A 1 79 ? -6.115 -14.863 -11.595 1.00 51.91 79 LEU A C 1
ATOM 635 O O . LEU A 1 79 ? -7.206 -14.482 -11.176 1.00 51.91 79 LEU A O 1
ATOM 639 N N . ASP A 1 80 ? -5.971 -15.451 -12.782 1.00 45.47 80 ASP A N 1
ATOM 640 C CA . ASP A 1 80 ? -7.072 -16.181 -13.403 1.00 45.47 80 ASP A CA 1
ATOM 641 C C . ASP A 1 80 ? -7.484 -17.309 -12.438 1.00 45.47 80 ASP A C 1
ATOM 643 O O . ASP A 1 80 ? -6.758 -18.298 -12.288 1.00 45.47 80 ASP A O 1
ATOM 647 N N . GLY A 1 81 ? -8.640 -17.148 -11.782 1.00 41.75 81 GLY A N 1
ATOM 648 C CA . GLY A 1 81 ? -9.306 -18.179 -10.975 1.00 41.75 81 GLY A CA 1
ATOM 649 C C . GLY A 1 81 ? -10.023 -17.655 -9.744 1.00 41.75 81 GLY A C 1
ATOM 650 O O . GLY A 1 81 ? -9.464 -17.852 -8.646 1.00 41.75 81 GLY A O 1
#

Sequence (81 aa):
GFLNVFLAAAFAWHGERQIASILEEIDPAAFWFDESAHWRTWSLRADEIAEARRDFAHSFGSCSFEEPIAELRALGLDLDG